Protein AF-A0A8B6CRJ7-F1 (afdb_monomer_lite)

InterPro domains:
  IPR004827 Basic-leucine zipper domain [PF07716] (28-68)
  IPR039250 CREBL2/REPTOR-BP [PTHR21051] (5-100)
  IPR046347 Basic-leucine zipper domain superfamily [SSF57959] (25-74)

Structure (mmCIF, N/CA/C/O backbone):
data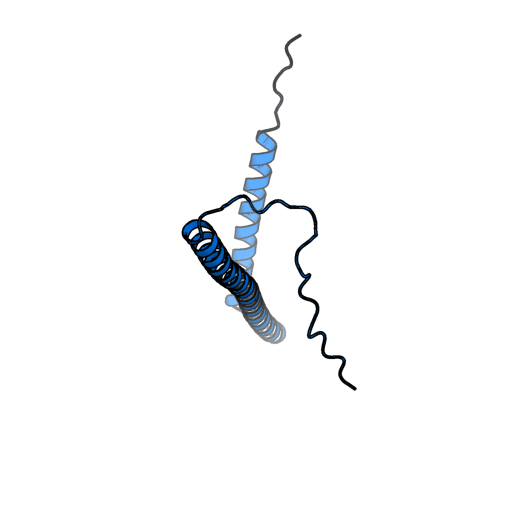_AF-A0A8B6CRJ7-F1
#
_entry.id   AF-A0A8B6CRJ7-F1
#
loop_
_atom_site.group_PDB
_atom_site.id
_atom_site.type_symbol
_atom_site.label_atom_id
_atom_site.label_alt_id
_atom_site.label_comp_id
_atom_site.label_asym_id
_atom_site.label_entity_id
_atom_site.label_seq_id
_atom_site.pdbx_PDB_ins_code
_atom_site.Cartn_x
_atom_site.Cartn_y
_atom_site.Cartn_z
_atom_site.occupancy
_atom_site.B_iso_or_equiv
_atom_site.auth_seq_id
_atom_site.auth_comp_id
_atom_site.auth_asym_id
_atom_site.auth_atom_id
_atom_site.pdbx_PDB_model_num
ATOM 1 N N . MET A 1 1 ? -16.925 6.011 -32.760 1.00 36.75 1 MET A N 1
ATOM 2 C CA . MET A 1 1 ? -15.976 6.046 -33.893 1.00 36.75 1 MET A CA 1
ATOM 3 C C . MET A 1 1 ? -14.561 6.137 -33.345 1.00 36.75 1 MET A C 1
ATOM 5 O O . MET A 1 1 ? -14.229 7.097 -32.665 1.00 36.75 1 MET A O 1
ATOM 9 N N . THR A 1 2 ? -13.783 5.082 -33.557 1.00 46.16 2 THR A N 1
ATOM 10 C CA . THR A 1 2 ? -12.370 4.922 -33.193 1.00 46.16 2 THR A CA 1
ATOM 11 C C . THR A 1 2 ? -11.471 5.789 -34.071 1.00 46.16 2 THR A C 1
ATOM 13 O O . THR A 1 2 ? -11.595 5.732 -35.292 1.00 46.16 2 THR A O 1
ATOM 16 N N . ILE A 1 3 ? -10.515 6.511 -33.480 1.00 52.84 3 ILE A N 1
ATOM 17 C CA . ILE A 1 3 ? -9.321 6.961 -34.206 1.00 52.84 3 ILE A CA 1
ATOM 18 C C . ILE A 1 3 ? -8.142 6.161 -33.664 1.00 52.84 3 ILE A C 1
ATOM 20 O O . ILE A 1 3 ? -7.553 6.469 -32.629 1.00 52.84 3 ILE A O 1
ATOM 24 N N . ASP A 1 4 ? -7.866 5.082 -34.387 1.00 47.78 4 ASP A N 1
ATOM 25 C CA . ASP A 1 4 ? -6.636 4.313 -34.338 1.00 47.78 4 ASP A CA 1
ATOM 26 C C . ASP A 1 4 ? -5.446 5.252 -34.597 1.00 47.78 4 ASP A C 1
ATOM 28 O O . ASP A 1 4 ? -5.304 5.820 -35.680 1.00 47.78 4 ASP A O 1
ATOM 32 N N . ARG A 1 5 ? -4.595 5.453 -33.584 1.00 53.44 5 ARG A N 1
ATOM 33 C CA . ARG A 1 5 ? -3.337 6.209 -33.711 1.00 53.44 5 ARG A CA 1
ATOM 34 C C . ARG A 1 5 ? -2.171 5.294 -34.091 1.00 53.44 5 ARG A C 1
ATOM 36 O O . ARG A 1 5 ? -1.026 5.535 -33.704 1.00 53.44 5 ARG A O 1
ATOM 43 N N . SER A 1 6 ? -2.462 4.243 -34.850 1.00 52.41 6 SER A N 1
ATOM 44 C CA . SER A 1 6 ? -1.489 3.558 -35.685 1.00 52.41 6 SER A CA 1
ATOM 45 C C . SER A 1 6 ? -0.923 4.532 -36.727 1.00 52.41 6 SER A C 1
ATOM 47 O O . SER A 1 6 ? -1.634 5.342 -37.313 1.00 52.41 6 SER A O 1
ATOM 49 N N . LEU A 1 7 ? 0.388 4.424 -36.959 1.00 54.81 7 LEU A N 1
ATOM 50 C CA . LEU A 1 7 ? 1.177 5.119 -37.985 1.00 54.81 7 LEU A CA 1
ATOM 51 C C . LEU A 1 7 ? 1.518 6.592 -37.717 1.00 54.81 7 LEU A C 1
ATOM 53 O O . LEU A 1 7 ? 0.874 7.522 -38.191 1.00 54.81 7 LEU A O 1
ATOM 57 N N . ARG A 1 8 ? 2.693 6.790 -37.113 1.00 49.81 8 ARG A N 1
ATOM 58 C CA . ARG A 1 8 ? 3.741 7.652 -37.692 1.00 49.81 8 ARG A CA 1
ATOM 59 C C . ARG A 1 8 ? 5.087 7.287 -37.065 1.00 49.81 8 ARG A C 1
ATOM 61 O O . ARG A 1 8 ? 5.553 7.904 -36.114 1.00 49.81 8 ARG A O 1
ATOM 68 N N . ARG A 1 9 ? 5.720 6.238 -37.601 1.00 57.34 9 ARG A N 1
ATOM 69 C CA . ARG A 1 9 ? 7.170 6.055 -37.445 1.00 57.34 9 ARG A CA 1
ATOM 70 C C . ARG A 1 9 ? 7.838 7.219 -38.187 1.00 57.34 9 ARG A C 1
ATOM 72 O O . ARG A 1 9 ? 7.595 7.335 -39.386 1.00 57.34 9 ARG A O 1
ATOM 79 N N . PRO A 1 10 ? 8.665 8.064 -37.549 1.00 54.03 10 PRO A N 1
ATOM 80 C CA . PRO A 1 10 ? 9.417 9.069 -38.283 1.00 54.03 10 PRO A CA 1
ATOM 81 C C . PRO A 1 10 ? 10.448 8.344 -39.150 1.00 54.03 10 PRO A C 1
ATOM 83 O O . PRO A 1 10 ? 11.430 7.787 -38.654 1.00 54.03 10 PRO A O 1
ATOM 86 N N . SER A 1 11 ? 10.197 8.303 -40.455 1.00 58.19 11 SER A N 1
ATOM 87 C CA . SER A 1 11 ? 11.202 7.953 -41.449 1.00 58.19 11 SER A CA 1
ATOM 88 C C . SER A 1 11 ? 12.403 8.888 -41.275 1.00 58.19 11 SER A C 1
ATOM 90 O O . SER A 1 11 ? 12.238 10.100 -41.170 1.00 58.19 11 SER A O 1
ATOM 92 N N . LYS A 1 12 ? 13.595 8.285 -41.173 1.00 58.88 12 LYS A N 1
ATOM 93 C CA . LYS A 1 12 ? 14.942 8.885 -41.104 1.00 58.88 12 LYS A CA 1
ATOM 94 C C . LYS A 1 12 ? 15.003 10.388 -41.428 1.00 58.88 12 LYS A C 1
ATOM 96 O O . LYS A 1 12 ? 14.760 10.789 -42.560 1.00 58.88 12 LYS A O 1
ATOM 101 N N . ARG A 1 13 ? 15.450 11.189 -40.450 1.00 61.66 13 ARG A N 1
ATOM 102 C CA . ARG A 1 13 ? 15.858 12.588 -40.664 1.00 61.66 13 ARG A CA 1
ATOM 103 C C . ARG A 1 13 ? 16.920 12.658 -41.780 1.00 61.66 13 ARG A C 1
ATOM 105 O O . ARG A 1 13 ? 17.930 11.953 -41.663 1.00 61.66 13 ARG A O 1
ATOM 112 N N . PRO A 1 14 ? 16.730 13.481 -42.825 1.00 54.03 14 PRO A N 1
ATOM 113 C CA . PRO A 1 14 ? 17.709 13.638 -43.890 1.00 54.03 14 PRO A CA 1
ATOM 114 C C . PRO A 1 14 ? 18.894 14.446 -43.346 1.00 54.03 14 PRO A C 1
ATOM 116 O O . PRO A 1 14 ? 18.705 15.492 -42.735 1.00 54.03 14 PRO A O 1
ATOM 119 N N . GLY A 1 15 ? 20.114 13.928 -43.503 1.00 58.12 15 GLY A N 1
ATOM 120 C CA . GLY A 1 15 ? 21.347 14.668 -43.192 1.00 58.12 15 GLY A CA 1
ATOM 121 C C . GLY A 1 15 ? 22.324 13.993 -42.228 1.00 58.12 15 GLY A C 1
ATOM 122 O O . GLY A 1 15 ? 23.487 14.385 -42.175 1.00 58.12 15 GLY A O 1
ATOM 123 N N . ARG A 1 16 ? 21.939 12.932 -41.506 1.00 60.84 16 ARG A N 1
ATOM 124 C CA . ARG A 1 16 ? 22.915 12.196 -40.686 1.00 60.84 16 ARG A CA 1
ATOM 125 C C . ARG A 1 16 ? 23.602 11.136 -41.538 1.00 60.84 16 ARG A C 1
ATOM 127 O O . ARG A 1 16 ? 23.016 10.083 -41.784 1.00 60.84 16 ARG A O 1
ATOM 134 N N . ARG A 1 17 ? 24.849 11.396 -41.955 1.00 54.62 17 ARG A N 1
ATOM 135 C CA . ARG A 1 17 ? 25.742 10.366 -42.508 1.00 54.62 17 ARG A CA 1
ATOM 136 C C . ARG A 1 17 ? 25.711 9.184 -41.542 1.00 54.62 17 ARG A C 1
ATOM 138 O O . ARG A 1 17 ? 26.191 9.288 -40.413 1.00 54.62 17 ARG A O 1
ATOM 145 N N . THR A 1 18 ? 25.098 8.071 -41.939 1.00 62.03 18 THR A N 1
ATOM 146 C CA . THR A 1 18 ? 25.321 6.815 -41.238 1.00 62.03 18 THR A CA 1
ATOM 147 C C . THR A 1 18 ? 26.770 6.469 -41.515 1.00 62.03 18 THR A C 1
ATOM 149 O O . THR A 1 18 ? 27.071 5.863 -42.541 1.00 62.03 18 THR A O 1
ATOM 152 N N . ALA A 1 19 ? 27.667 6.878 -40.613 1.00 63.91 19 ALA A N 1
ATOM 153 C CA . ALA A 1 19 ? 28.951 6.214 -40.478 1.00 63.91 19 ALA A CA 1
ATOM 154 C C . ALA A 1 19 ? 28.672 4.708 -40.535 1.00 63.91 19 ALA A C 1
ATOM 156 O O . ALA A 1 19 ? 27.618 4.262 -40.052 1.00 63.91 19 ALA A O 1
ATOM 157 N N . LYS A 1 20 ? 29.552 3.956 -41.198 1.00 64.25 20 LYS A N 1
ATOM 158 C CA . LYS A 1 20 ? 29.496 2.496 -41.296 1.00 64.25 20 LYS A CA 1
ATOM 159 C C . LYS A 1 20 ? 29.638 1.914 -39.882 1.00 64.25 20 LYS A C 1
ATOM 161 O O . LYS A 1 20 ? 30.688 1.441 -39.495 1.00 64.25 20 LYS A O 1
ATOM 166 N N . VAL A 1 21 ? 28.601 2.061 -39.064 1.00 66.31 21 VAL A N 1
ATOM 167 C CA . VAL A 1 21 ? 28.489 1.429 -37.761 1.00 66.31 21 VAL A CA 1
ATOM 168 C C . VAL A 1 21 ? 28.202 -0.015 -38.089 1.00 66.31 21 VAL A C 1
ATOM 170 O O . VAL A 1 21 ? 27.177 -0.300 -38.726 1.00 66.31 21 VAL A O 1
ATOM 173 N N . ASP A 1 22 ? 29.122 -0.875 -37.674 1.00 82.56 22 ASP A N 1
ATOM 174 C CA . ASP A 1 22 ? 29.057 -2.303 -37.909 1.00 82.56 22 ASP A CA 1
ATOM 175 C C . ASP A 1 22 ? 27.670 -2.829 -37.558 1.00 82.56 22 ASP A C 1
ATOM 177 O O . ASP A 1 22 ? 27.077 -2.488 -36.526 1.00 82.56 22 ASP A O 1
ATOM 181 N N . VAL A 1 23 ? 27.124 -3.661 -38.442 1.00 85.69 23 VAL A N 1
ATOM 182 C CA . VAL A 1 23 ? 25.787 -4.250 -38.281 1.00 85.69 23 VAL A CA 1
ATOM 183 C C . VAL A 1 23 ? 25.665 -4.938 -36.915 1.00 85.69 23 VAL A C 1
ATOM 185 O O . VAL A 1 23 ? 24.637 -4.805 -36.251 1.00 85.69 23 VAL A O 1
ATOM 188 N N . LYS A 1 24 ? 26.754 -5.560 -36.446 1.00 86.81 24 LYS A N 1
ATOM 189 C CA . LYS A 1 24 ? 26.888 -6.159 -35.112 1.00 86.81 24 LYS A CA 1
ATOM 190 C C . LYS A 1 24 ? 26.644 -5.150 -33.983 1.00 86.81 24 LYS A C 1
ATOM 192 O O . LYS A 1 24 ? 25.865 -5.428 -33.077 1.00 86.81 24 LYS A O 1
ATOM 197 N N . VAL A 1 25 ? 27.228 -3.954 -34.066 1.00 89.94 25 VAL A N 1
AT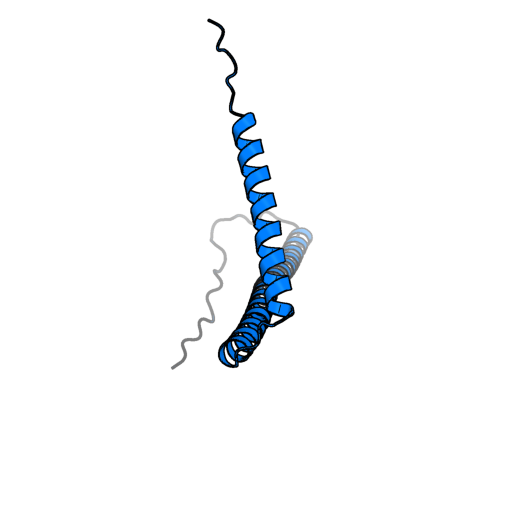OM 198 C CA . VAL A 1 25 ? 27.073 -2.894 -33.054 1.00 89.94 25 VAL A CA 1
ATOM 199 C C . VAL A 1 25 ? 25.641 -2.353 -33.032 1.00 89.94 25 VAL A C 1
ATOM 201 O O . VAL A 1 25 ? 25.073 -2.136 -31.960 1.00 89.94 25 VAL A O 1
ATOM 204 N N . LYS A 1 26 ? 25.004 -2.175 -34.199 1.00 90.38 26 LYS A N 1
ATOM 205 C CA . LYS A 1 26 ? 23.585 -1.768 -34.257 1.00 90.38 26 LYS A CA 1
ATOM 206 C C . LYS A 1 26 ? 22.664 -2.828 -33.656 1.00 90.38 26 LYS A C 1
ATOM 208 O O . LYS A 1 26 ? 21.731 -2.478 -32.931 1.00 90.38 26 LYS A O 1
ATOM 213 N N . LEU A 1 27 ? 22.925 -4.101 -33.954 1.00 92.12 27 LEU A N 1
ATOM 214 C CA . LEU A 1 27 ? 22.139 -5.219 -33.446 1.00 92.12 27 LEU A CA 1
ATOM 215 C C . LEU A 1 27 ? 22.254 -5.327 -31.921 1.00 92.12 27 LEU A C 1
ATOM 217 O O . LEU A 1 27 ? 21.230 -5.421 -31.244 1.00 92.12 27 LEU A O 1
ATOM 221 N N . GLU A 1 28 ? 23.467 -5.219 -31.375 1.00 94.62 28 GLU A N 1
ATOM 222 C CA . GLU A 1 28 ? 23.684 -5.223 -29.925 1.00 94.62 28 GLU A CA 1
ATOM 223 C C . GLU A 1 28 ? 23.023 -4.030 -29.233 1.00 94.62 28 GLU A C 1
ATOM 225 O O . GLU A 1 28 ? 22.354 -4.209 -28.217 1.00 94.62 28 GLU A O 1
ATOM 230 N N . ARG A 1 29 ? 23.079 -2.828 -29.821 1.00 92.94 29 ARG A N 1
ATOM 231 C CA . ARG A 1 29 ? 22.361 -1.663 -29.282 1.00 92.94 29 ARG A CA 1
ATOM 232 C C . ARG A 1 29 ? 20.846 -1.880 -29.250 1.00 92.94 29 ARG A C 1
ATOM 234 O O . ARG A 1 29 ? 20.208 -1.554 -28.253 1.00 92.94 29 ARG A O 1
ATOM 241 N N . SER A 1 30 ? 20.264 -2.450 -30.308 1.00 94.88 30 SER A N 1
ATOM 242 C CA . SER A 1 30 ? 18.826 -2.753 -30.347 1.00 94.88 30 SER A CA 1
ATOM 243 C C . SER A 1 30 ? 18.434 -3.795 -29.297 1.00 94.88 30 SER A C 1
ATOM 245 O O . SER A 1 30 ? 17.415 -3.641 -28.621 1.00 94.88 30 SER A O 1
ATOM 247 N N . ARG A 1 31 ? 19.245 -4.847 -29.137 1.00 97.44 31 ARG A N 1
ATOM 248 C CA . ARG A 1 31 ? 19.053 -5.874 -28.103 1.00 97.44 31 ARG A CA 1
ATOM 249 C C . ARG A 1 31 ? 19.137 -5.268 -26.707 1.00 97.44 31 ARG A C 1
ATOM 251 O O . ARG A 1 31 ? 18.281 -5.546 -25.870 1.00 97.44 31 ARG A O 1
ATOM 258 N N . GLN A 1 32 ? 20.118 -4.402 -26.480 1.00 97.62 32 GLN A N 1
ATOM 259 C CA . GLN A 1 32 ? 20.315 -3.721 -25.210 1.00 97.62 32 GLN A CA 1
ATOM 260 C C . GLN A 1 32 ? 19.130 -2.819 -24.856 1.00 97.62 32 GLN A C 1
ATOM 262 O O . GLN A 1 32 ? 18.569 -2.956 -23.772 1.00 97.62 32 GLN A O 1
ATOM 267 N N . SER A 1 33 ? 18.657 -1.991 -25.791 1.00 96.56 33 SER A N 1
ATOM 268 C CA . SER A 1 33 ? 17.466 -1.163 -25.565 1.00 96.56 33 SER A CA 1
ATOM 269 C C . SER A 1 33 ? 16.216 -1.999 -25.263 1.00 96.56 33 SER A C 1
ATOM 271 O O . SER A 1 33 ? 15.399 -1.606 -24.428 1.00 96.56 33 SER A O 1
ATOM 273 N N . ALA A 1 34 ? 16.068 -3.173 -25.889 1.00 97.69 34 ALA A N 1
ATOM 274 C CA . ALA A 1 34 ? 14.976 -4.096 -25.583 1.00 97.69 34 ALA A CA 1
ATOM 275 C C . ALA A 1 34 ? 15.096 -4.692 -24.167 1.00 97.69 34 ALA A C 1
ATOM 277 O O . ALA A 1 34 ? 14.096 -4.754 -23.449 1.00 97.69 34 ALA A O 1
ATOM 278 N N . ARG A 1 35 ? 16.306 -5.081 -23.737 1.00 98.19 35 ARG A N 1
ATOM 279 C CA . ARG A 1 35 ? 16.573 -5.545 -22.362 1.00 98.19 35 ARG A CA 1
ATOM 280 C C . ARG A 1 35 ? 16.260 -4.457 -21.338 1.00 98.19 35 ARG A C 1
ATOM 282 O O . ARG A 1 35 ? 15.500 -4.700 -20.407 1.00 98.19 35 ARG A O 1
ATOM 289 N N . GLU A 1 36 ? 16.757 -3.245 -21.557 1.00 97.88 36 GLU A N 1
ATOM 290 C CA . GLU A 1 36 ? 16.503 -2.089 -20.691 1.00 97.88 36 GLU A CA 1
ATOM 291 C C . GLU A 1 36 ? 15.020 -1.723 -20.626 1.00 97.88 36 GLU A C 1
ATOM 293 O O . GLU A 1 36 ? 14.529 -1.294 -19.587 1.00 97.88 36 GLU A O 1
ATOM 298 N N . CYS A 1 37 ? 14.280 -1.869 -21.727 1.00 98.25 37 CYS A N 1
ATOM 299 C CA . CYS A 1 37 ? 12.834 -1.664 -21.727 1.00 98.25 37 CYS A CA 1
ATOM 300 C C . CYS A 1 37 ? 12.130 -2.664 -20.797 1.00 98.25 37 CYS A C 1
ATOM 302 O O . CYS A 1 37 ? 11.303 -2.265 -19.977 1.00 98.25 37 CYS A O 1
ATOM 304 N N . ARG A 1 38 ? 12.507 -3.947 -20.862 1.00 98.25 38 ARG A N 1
ATOM 305 C CA . ARG A 1 38 ? 11.965 -4.987 -19.974 1.00 98.25 38 ARG A CA 1
ATOM 306 C C . ARG A 1 38 ? 12.349 -4.742 -18.515 1.00 98.25 38 ARG A C 1
ATOM 308 O O . ARG A 1 38 ? 11.474 -4.785 -17.657 1.00 98.25 38 ARG A O 1
ATOM 315 N N . ALA A 1 39 ? 13.617 -4.429 -18.248 1.00 98.44 39 ALA A N 1
ATOM 316 C CA . ALA A 1 39 ? 14.105 -4.129 -16.903 1.00 98.44 39 ALA A CA 1
ATOM 317 C C . ALA A 1 39 ? 13.363 -2.932 -16.288 1.00 98.44 39 ALA A C 1
ATOM 319 O O . ALA A 1 39 ? 12.852 -3.028 -15.176 1.00 98.44 39 ALA A O 1
ATOM 320 N N . ARG A 1 40 ? 13.198 -1.841 -17.049 1.00 98.38 40 ARG A N 1
ATOM 321 C CA . ARG A 1 40 ? 12.425 -0.666 -16.615 1.00 98.38 40 ARG A CA 1
ATOM 322 C C . ARG A 1 40 ? 10.963 -0.995 -16.346 1.00 98.38 40 ARG A C 1
ATOM 324 O O . ARG A 1 40 ? 10.414 -0.529 -15.354 1.00 98.38 40 ARG A O 1
ATOM 331 N N . LYS A 1 41 ? 10.328 -1.801 -17.203 1.00 98.69 41 LYS A N 1
ATOM 332 C CA . LYS A 1 41 ? 8.938 -2.230 -17.000 1.00 98.69 41 LYS A CA 1
ATOM 333 C C . LYS A 1 41 ? 8.794 -3.051 -15.716 1.00 98.69 41 LYS A C 1
ATOM 335 O O . LYS A 1 41 ? 7.873 -2.793 -14.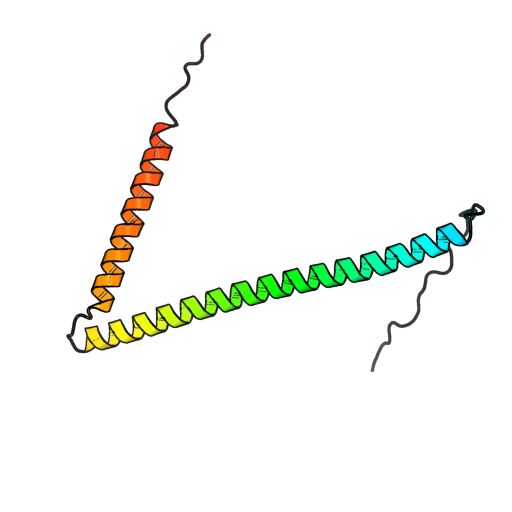953 1.00 98.69 41 LYS A O 1
ATOM 340 N N . LYS A 1 42 ? 9.728 -3.974 -15.460 1.00 98.50 42 LYS A N 1
ATOM 341 C CA . LYS A 1 42 ? 9.759 -4.776 -14.231 1.00 98.50 42 LYS A CA 1
ATOM 342 C C . LYS A 1 42 ? 9.905 -3.892 -12.992 1.00 98.50 42 LYS A C 1
ATOM 344 O O . LYS A 1 42 ? 9.082 -3.996 -12.097 1.00 98.50 42 LYS A O 1
ATOM 349 N N . LEU A 1 43 ? 10.887 -2.988 -12.975 1.00 98.44 43 LEU A N 1
ATOM 350 C CA . LEU A 1 43 ? 11.091 -2.065 -11.851 1.00 98.44 43 LEU A CA 1
ATOM 351 C C . LEU A 1 43 ? 9.873 -1.169 -11.608 1.00 98.44 43 LEU A C 1
ATOM 353 O O . LEU A 1 43 ? 9.485 -0.949 -10.467 1.00 98.44 43 LEU A O 1
ATOM 357 N N . ARG A 1 44 ? 9.236 -0.680 -12.679 1.00 98.44 44 ARG A N 1
ATOM 358 C CA . ARG A 1 44 ? 8.028 0.141 -12.562 1.00 98.44 44 ARG A CA 1
ATOM 359 C C . ARG A 1 44 ? 6.879 -0.624 -11.910 1.00 98.44 44 ARG A C 1
ATOM 361 O O . ARG A 1 44 ? 6.178 -0.047 -11.090 1.00 98.44 44 ARG A O 1
ATOM 368 N N . TYR A 1 45 ? 6.655 -1.874 -12.303 1.00 98.50 45 TYR A N 1
ATOM 369 C CA . TYR A 1 45 ? 5.596 -2.682 -11.701 1.00 98.50 45 TYR A CA 1
ATOM 370 C C . TYR A 1 45 ? 5.924 -3.088 -10.276 1.00 98.50 45 TYR A C 1
ATOM 372 O O . TYR A 1 45 ? 5.053 -2.931 -9.435 1.00 98.50 45 TYR A O 1
ATOM 380 N N . GLN A 1 46 ? 7.176 -3.446 -9.989 1.00 98.62 46 GLN A N 1
ATOM 381 C CA . GLN A 1 46 ? 7.619 -3.709 -8.622 1.00 98.62 46 GLN A CA 1
ATOM 382 C C . GLN A 1 46 ? 7.309 -2.523 -7.701 1.00 98.62 46 GLN A C 1
ATOM 384 O O . GLN A 1 46 ? 6.654 -2.688 -6.686 1.00 98.62 46 GLN A O 1
ATOM 389 N N . TYR A 1 47 ? 7.686 -1.305 -8.101 1.00 98.62 47 TYR A N 1
ATOM 390 C CA . TYR A 1 47 ? 7.399 -0.111 -7.306 1.00 98.62 47 TYR A CA 1
ATOM 391 C C . TYR A 1 47 ? 5.895 0.118 -7.096 1.00 98.62 47 TYR A C 1
ATOM 393 O O . TYR A 1 47 ? 5.465 0.487 -6.008 1.00 98.62 47 TYR A O 1
ATOM 401 N N . LEU A 1 48 ? 5.078 -0.095 -8.132 1.00 98.56 48 LEU A N 1
ATOM 402 C CA . LEU A 1 48 ? 3.625 0.039 -8.008 1.00 98.56 48 LEU A CA 1
ATOM 403 C C . LEU A 1 48 ? 3.032 -1.028 -7.082 1.00 98.56 48 LEU A C 1
ATOM 405 O O . LEU A 1 48 ? 2.159 -0.703 -6.284 1.00 98.56 48 LEU A O 1
ATOM 409 N N . GLU A 1 49 ? 3.515 -2.265 -7.160 1.00 98.44 49 GLU A N 1
ATOM 410 C CA . GLU A 1 49 ? 3.145 -3.350 -6.248 1.00 98.44 49 GLU A CA 1
ATOM 411 C C . GLU A 1 49 ? 3.534 -3.000 -4.805 1.00 98.44 49 GLU A C 1
ATOM 413 O O . GLU A 1 49 ? 2.699 -3.088 -3.908 1.00 98.44 49 GLU A O 1
ATOM 418 N N . ASP A 1 50 ? 4.747 -2.499 -4.571 1.00 98.25 50 ASP A N 1
ATOM 419 C CA . ASP A 1 50 ? 5.217 -2.090 -3.241 1.00 98.25 50 ASP A CA 1
ATOM 420 C C . ASP A 1 50 ? 4.368 -0.935 -2.666 1.00 98.25 50 ASP A C 1
ATOM 422 O O . ASP A 1 50 ? 4.005 -0.921 -1.486 1.00 98.25 50 ASP A O 1
ATOM 426 N N . LEU A 1 51 ? 3.978 0.032 -3.505 1.00 98.38 51 LEU A N 1
ATOM 427 C CA . LEU A 1 51 ? 3.084 1.123 -3.105 1.00 98.38 51 LEU A CA 1
ATOM 428 C C . LEU A 1 51 ? 1.671 0.639 -2.765 1.00 98.38 51 LEU A C 1
ATOM 430 O O . LEU A 1 51 ? 1.060 1.143 -1.825 1.00 98.38 51 LEU A O 1
ATOM 434 N N . VAL A 1 52 ? 1.121 -0.291 -3.544 1.00 98.56 52 VAL A N 1
ATOM 435 C CA . VAL A 1 52 ? -0.224 -0.824 -3.295 1.00 98.56 52 VAL A CA 1
ATOM 436 C C . VAL A 1 52 ? -0.210 -1.676 -2.031 1.00 98.56 52 VAL A C 1
ATOM 438 O O . VAL A 1 52 ? -0.993 -1.423 -1.121 1.00 98.56 52 VAL A O 1
ATOM 441 N N . THR A 1 53 ? 0.741 -2.599 -1.918 1.00 98.44 53 THR A N 1
ATOM 442 C CA . THR A 1 53 ? 0.863 -3.495 -0.761 1.00 98.44 53 THR A CA 1
ATOM 443 C C . THR A 1 53 ? 1.136 -2.743 0.542 1.00 98.44 53 THR A C 1
ATOM 445 O O . THR A 1 53 ? 0.580 -3.099 1.580 1.00 98.44 53 THR A O 1
ATOM 448 N N . SER A 1 54 ? 1.954 -1.685 0.528 1.00 98.19 54 SER A N 1
ATOM 449 C CA . SER A 1 54 ? 2.172 -0.848 1.719 1.00 98.19 54 SER A CA 1
ATOM 450 C C . SER A 1 54 ? 0.896 -0.127 2.157 1.00 98.19 54 SER A C 1
ATOM 452 O O . SER A 1 54 ? 0.574 -0.126 3.347 1.00 98.19 54 SER A O 1
ATOM 454 N N . LYS A 1 55 ? 0.124 0.418 1.210 1.00 98.25 55 LYS A N 1
ATOM 455 C CA . LYS A 1 55 ? -1.176 1.041 1.497 1.00 98.25 55 LYS A CA 1
ATOM 456 C C . LYS A 1 55 ? -2.195 0.038 2.020 1.00 98.25 55 LYS A C 1
ATOM 458 O O . LYS A 1 55 ? -2.865 0.327 3.004 1.00 98.25 55 LYS A O 1
ATOM 463 N N . GLU A 1 56 ? -2.300 -1.135 1.404 1.00 98.31 56 GLU A N 1
ATOM 464 C CA . GLU A 1 56 ? -3.200 -2.198 1.860 1.00 98.31 56 GLU A CA 1
ATOM 465 C C . GLU A 1 56 ? -2.869 -2.618 3.292 1.00 98.31 56 GLU A C 1
ATOM 467 O O . GLU A 1 56 ? -3.761 -2.647 4.136 1.00 98.31 56 GLU A O 1
ATOM 472 N N . LYS A 1 57 ? -1.586 -2.838 3.609 1.00 98.12 57 LYS A N 1
ATOM 473 C CA . LYS A 1 57 ? -1.138 -3.144 4.977 1.00 98.12 57 LYS A CA 1
ATOM 474 C C . LYS A 1 57 ? -1.519 -2.051 5.974 1.00 98.12 57 LYS A C 1
ATOM 476 O O . LYS A 1 57 ? -1.981 -2.373 7.064 1.00 98.12 57 LYS A O 1
ATOM 481 N N . ALA A 1 58 ? -1.345 -0.778 5.618 1.00 98.00 58 ALA A N 1
ATOM 482 C CA . ALA A 1 58 ? -1.751 0.335 6.475 1.00 98.00 58 ALA A CA 1
ATOM 483 C C . ALA A 1 58 ? -3.275 0.360 6.690 1.00 98.00 58 ALA A C 1
ATOM 485 O O . ALA A 1 58 ? -3.735 0.524 7.815 1.00 98.00 58 ALA A O 1
ATOM 486 N N . ILE A 1 59 ? -4.061 0.126 5.636 1.00 97.88 59 ILE A N 1
ATOM 487 C CA . ILE A 1 59 ? -5.526 0.056 5.721 1.00 97.88 59 ILE A CA 1
ATOM 488 C C . ILE A 1 59 ? -5.974 -1.099 6.621 1.00 97.88 59 ILE A C 1
ATOM 490 O O . ILE A 1 59 ? -6.890 -0.912 7.418 1.00 97.88 59 ILE A O 1
ATOM 494 N N . PHE A 1 60 ? -5.357 -2.279 6.505 1.00 98.06 60 PHE A N 1
ATOM 495 C CA . PHE A 1 60 ? -5.681 -3.420 7.363 1.00 98.06 60 PHE A CA 1
ATOM 496 C C . PHE A 1 60 ? -5.399 -3.112 8.835 1.00 98.06 60 PHE A C 1
ATOM 498 O O . PHE A 1 60 ? -6.303 -3.253 9.650 1.00 98.06 60 PHE A O 1
ATOM 505 N N . LYS A 1 61 ? -4.215 -2.573 9.154 1.00 97.12 61 LYS A N 1
ATOM 506 C CA . LYS A 1 61 ? -3.873 -2.159 10.524 1.00 97.12 61 LYS A CA 1
ATOM 507 C C . LYS A 1 61 ? -4.890 -1.176 11.108 1.00 97.12 61 LYS A C 1
ATOM 509 O O . LYS A 1 61 ? -5.440 -1.424 12.174 1.00 97.12 61 LYS A O 1
ATOM 514 N N . LEU A 1 62 ? -5.215 -0.116 10.366 1.00 97.00 62 LEU A N 1
ATOM 515 C CA . LEU A 1 62 ? -6.192 0.883 10.811 1.00 97.00 62 LEU A CA 1
ATOM 516 C C . LEU A 1 62 ? -7.593 0.288 10.995 1.00 97.00 62 LEU A C 1
ATOM 518 O O . LEU A 1 62 ? -8.332 0.687 11.892 1.00 97.00 62 LEU A O 1
ATOM 522 N N . ARG A 1 63 ? -7.987 -0.670 10.149 1.00 97.38 63 ARG A N 1
ATOM 523 C CA . ARG A 1 63 ? -9.269 -1.370 10.296 1.00 97.38 63 ARG A CA 1
ATOM 524 C C . ARG A 1 63 ? -9.313 -2.220 11.557 1.00 97.38 63 ARG A C 1
ATOM 526 O O . ARG A 1 63 ? -10.328 -2.178 12.250 1.00 97.38 63 ARG A O 1
ATOM 533 N N . ASP A 1 64 ? -8.243 -2.947 11.850 1.00 96.06 64 ASP A N 1
ATOM 534 C CA . ASP A 1 64 ? -8.141 -3.775 13.050 1.00 96.06 64 ASP A CA 1
ATOM 535 C C . ASP A 1 64 ? -8.160 -2.902 14.314 1.00 96.06 64 ASP A C 1
ATOM 537 O O . ASP A 1 64 ? -8.909 -3.177 15.254 1.00 96.06 64 ASP A O 1
ATOM 541 N N . GLU A 1 65 ? -7.429 -1.783 14.301 1.00 94.06 65 GLU A N 1
ATOM 542 C CA . GLU A 1 65 ? -7.444 -0.788 15.375 1.00 94.06 65 GLU A CA 1
ATOM 543 C C . GLU A 1 65 ? -8.847 -0.211 15.603 1.00 94.06 65 GLU A C 1
ATOM 545 O O . GLU A 1 65 ? -9.330 -0.199 16.737 1.00 94.06 65 GLU A O 1
ATOM 550 N N . LEU A 1 66 ? -9.539 0.217 14.541 1.00 96.12 66 LEU A N 1
ATOM 551 C CA . LEU A 1 66 ? -10.907 0.737 14.637 1.00 96.12 66 LEU A CA 1
ATOM 552 C C . LEU A 1 66 ? -11.901 -0.318 15.128 1.00 96.12 66 LEU A C 1
ATOM 554 O O . LEU A 1 66 ? -12.796 -0.001 15.913 1.00 96.12 66 LEU A O 1
ATOM 558 N N . ALA A 1 67 ? -11.765 -1.566 14.676 1.00 94.94 67 ALA A N 1
ATOM 559 C CA . ALA A 1 67 ? -12.601 -2.665 15.143 1.00 94.94 67 ALA A CA 1
ATOM 560 C C . ALA A 1 67 ? -12.404 -2.907 16.644 1.00 94.94 67 ALA A C 1
ATOM 562 O O . ALA A 1 67 ? -13.380 -3.121 17.363 1.00 94.94 67 ALA A O 1
ATOM 563 N N . LEU A 1 68 ? -11.164 -2.814 17.127 1.00 91.94 68 LEU A N 1
ATOM 564 C CA . LEU A 1 68 ? -10.857 -2.917 18.546 1.00 91.94 68 LEU A CA 1
ATOM 565 C C . LEU A 1 68 ? -11.437 -1.744 19.345 1.00 91.94 68 LEU A C 1
ATOM 567 O O . LEU A 1 68 ? -12.092 -1.967 20.359 1.00 91.94 68 LEU A O 1
ATOM 571 N N . HIS A 1 69 ? -11.275 -0.506 18.871 1.00 92.12 69 HIS A N 1
ATOM 572 C CA . HIS A 1 69 ? -11.862 0.663 19.533 1.00 92.12 69 HIS A CA 1
ATOM 573 C C . HIS A 1 69 ? -13.386 0.575 19.621 1.00 92.12 69 HIS A C 1
ATOM 575 O O . HIS A 1 69 ? -13.950 0.872 20.666 1.00 92.12 69 HIS A O 1
ATOM 581 N N . ARG A 1 70 ? -14.056 0.089 18.569 1.00 93.50 70 ARG A N 1
ATOM 582 C CA . ARG A 1 70 ? -15.504 -0.158 18.605 1.00 93.50 70 ARG A CA 1
ATOM 583 C C . ARG A 1 70 ? -15.913 -1.145 19.698 1.00 93.50 70 ARG A C 1
ATOM 585 O O . ARG A 1 70 ? -16.927 -0.912 20.346 1.00 93.50 70 ARG A O 1
ATOM 592 N N . LYS A 1 71 ? -15.149 -2.225 19.894 1.00 91.44 71 LYS A N 1
ATOM 593 C CA . LYS A 1 71 ? -15.407 -3.195 20.972 1.00 91.44 71 LYS A CA 1
ATOM 594 C C . LYS A 1 71 ? -15.248 -2.550 22.345 1.00 91.44 71 LYS A C 1
ATOM 596 O O . LYS A 1 71 ? -16.151 -2.664 23.161 1.00 91.44 71 LYS A O 1
ATOM 601 N N . ILE A 1 72 ? -14.162 -1.802 22.548 1.00 90.62 72 ILE A N 1
ATOM 602 C CA . ILE A 1 72 ? -13.915 -1.076 23.800 1.00 90.62 72 ILE A CA 1
ATOM 603 C C . ILE A 1 72 ? -15.057 -0.098 24.091 1.00 90.62 72 ILE A C 1
ATOM 605 O O . ILE A 1 72 ? -15.573 -0.095 25.200 1.00 90.62 72 ILE A O 1
ATOM 609 N N . CYS A 1 73 ? -15.493 0.697 23.107 1.00 91.31 73 CYS A N 1
ATOM 610 C CA . CYS A 1 73 ? -16.624 1.609 23.293 1.00 91.31 73 CYS A CA 1
ATOM 611 C C . CYS A 1 73 ? -17.893 0.860 23.712 1.00 91.31 73 CYS A C 1
ATOM 613 O O . CYS A 1 73 ? -18.530 1.268 24.670 1.00 91.31 73 CYS A O 1
ATOM 615 N N . ALA A 1 74 ? -18.219 -0.260 23.059 1.00 91.19 74 ALA A N 1
ATOM 616 C CA . ALA A 1 74 ? -19.395 -1.052 23.417 1.00 91.19 74 ALA A CA 1
ATOM 617 C C . ALA A 1 74 ? -19.324 -1.611 24.852 1.00 91.19 74 ALA A C 1
ATOM 619 O O . ALA A 1 74 ? -20.330 -1.631 25.558 1.00 91.19 74 ALA A O 1
ATOM 620 N N . GLU A 1 75 ? -18.143 -2.045 25.296 1.00 89.75 75 GLU A N 1
ATOM 621 C CA 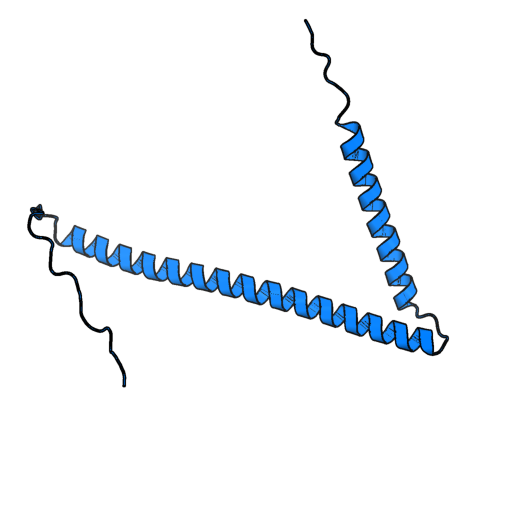. GLU A 1 75 ? -17.918 -2.527 26.663 1.00 89.75 75 GLU A CA 1
ATOM 622 C C . GLU A 1 75 ? -18.026 -1.386 27.685 1.00 89.75 75 GLU A C 1
ATOM 624 O O . GLU A 1 75 ? -18.703 -1.532 28.706 1.00 89.75 75 GLU A O 1
ATOM 629 N N . VAL A 1 76 ? -17.446 -0.224 27.382 1.00 89.81 76 VAL A N 1
ATOM 630 C CA . VAL A 1 76 ? -17.543 0.978 28.223 1.00 89.81 76 VAL A CA 1
ATOM 631 C C . VAL A 1 76 ? -18.989 1.462 28.325 1.00 89.81 76 VAL A C 1
ATOM 633 O O . VAL A 1 76 ? -19.453 1.747 29.428 1.00 89.81 76 VAL A O 1
ATOM 636 N N . ASP A 1 77 ? -19.726 1.481 27.213 1.00 91.31 77 ASP A N 1
ATOM 637 C CA . ASP A 1 77 ? -21.151 1.829 27.177 1.00 91.31 77 ASP A CA 1
ATOM 638 C C . ASP A 1 77 ? -21.992 0.852 28.017 1.00 91.31 77 ASP A C 1
ATOM 640 O O . ASP A 1 77 ? -23.007 1.237 28.598 1.00 91.31 77 ASP A O 1
ATOM 644 N N . SER A 1 78 ? -21.554 -0.407 28.135 1.00 92.06 78 SER A N 1
ATOM 645 C CA . SER A 1 78 ? -22.171 -1.407 29.016 1.00 92.06 78 SER A CA 1
ATOM 646 C C . SER A 1 78 ? -21.752 -1.297 30.492 1.00 92.06 78 SER A C 1
ATOM 648 O O . SER A 1 78 ? -22.246 -2.051 31.330 1.00 92.06 78 SER A O 1
ATOM 650 N N . GLY A 1 79 ? -20.880 -0.341 30.833 1.00 88.00 79 GLY A N 1
ATOM 651 C CA . GLY A 1 79 ? -20.408 -0.082 32.195 1.00 88.00 79 GLY A CA 1
ATOM 652 C C . GLY A 1 79 ? -19.233 -0.956 32.640 1.00 88.00 79 GLY A C 1
ATOM 653 O O . GLY A 1 79 ? -18.868 -0.933 33.815 1.00 88.00 79 GLY A O 1
ATOM 654 N N . THR A 1 80 ? -18.627 -1.718 31.727 1.00 86.12 80 THR A N 1
ATOM 655 C CA . THR A 1 80 ? -17.453 -2.557 32.003 1.00 86.12 80 THR A CA 1
ATOM 656 C C . THR A 1 80 ? -16.193 -1.908 31.446 1.00 86.12 80 THR A C 1
ATOM 658 O O . THR A 1 80 ? -16.122 -1.595 30.260 1.00 86.12 80 THR A O 1
ATOM 661 N N . ILE A 1 81 ? -15.174 -1.722 32.286 1.00 81.25 81 ILE A N 1
ATOM 662 C CA . ILE A 1 81 ? -13.866 -1.253 31.820 1.00 81.25 81 ILE A CA 1
ATOM 663 C C . ILE A 1 81 ? -13.073 -2.470 31.339 1.00 81.25 81 ILE A C 1
ATOM 665 O O . ILE A 1 81 ? -12.751 -3.354 32.130 1.00 81.25 81 ILE A O 1
ATOM 669 N N . SER A 1 82 ? -12.786 -2.512 30.039 1.00 80.38 82 SER A N 1
ATOM 670 C CA . SER A 1 82 ? -12.053 -3.606 29.399 1.00 80.38 82 S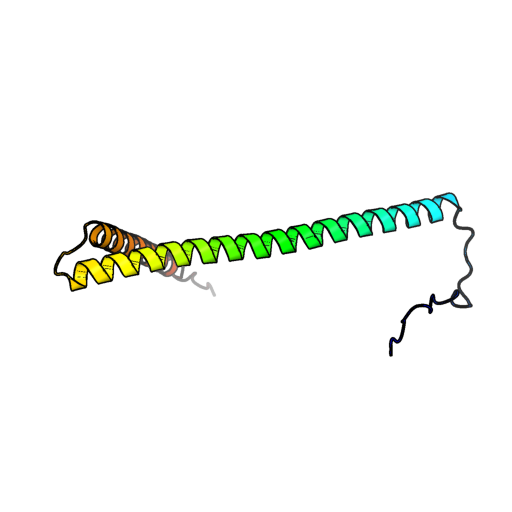ER A CA 1
ATOM 671 C C . SER A 1 82 ? -10.589 -3.645 29.827 1.00 80.38 82 SER A C 1
ATOM 673 O O . SER A 1 82 ? -9.919 -2.613 29.841 1.00 80.38 82 SER A O 1
ATOM 675 N N . GLU A 1 83 ? -10.050 -4.838 30.061 1.00 82.75 83 GLU A N 1
ATOM 676 C CA . GLU A 1 83 ? -8.613 -5.053 30.285 1.00 82.75 83 GLU A CA 1
ATOM 677 C C . GLU A 1 83 ? -7.785 -4.569 29.078 1.00 82.75 83 GLU A C 1
ATOM 679 O O . GLU A 1 83 ? -6.749 -3.924 29.230 1.00 82.75 83 GLU A O 1
ATOM 684 N N . ILE A 1 84 ? -8.336 -4.714 27.869 1.00 83.44 84 ILE A N 1
ATOM 685 C CA . ILE A 1 84 ? -7.706 -4.260 26.622 1.00 83.44 84 ILE A CA 1
ATOM 686 C C . ILE A 1 84 ? -7.604 -2.725 26.553 1.00 83.44 84 ILE A C 1
ATOM 688 O O . ILE A 1 84 ? -6.717 -2.166 25.905 1.00 83.44 84 ILE A O 1
ATOM 692 N N . MET A 1 85 ? -8.520 -2.013 27.216 1.00 85.94 85 MET A N 1
ATOM 693 C CA . MET A 1 85 ? -8.458 -0.555 27.313 1.00 85.94 85 MET A CA 1
ATOM 694 C C . MET A 1 85 ? -7.295 -0.117 28.206 1.00 85.94 85 MET A C 1
ATOM 696 O O . MET A 1 85 ? -6.608 0.843 27.859 1.00 85.94 85 MET A O 1
ATOM 700 N N . PHE A 1 86 ? -7.046 -0.828 29.311 1.00 86.56 86 PHE A N 1
ATOM 701 C CA . PHE A 1 86 ? -5.910 -0.554 30.193 1.00 86.56 86 PHE A CA 1
ATOM 702 C C . PHE A 1 86 ? -4.575 -0.777 29.484 1.00 86.56 86 PHE A C 1
ATOM 704 O O . PHE A 1 86 ? -3.729 0.113 29.523 1.00 86.56 86 PHE A O 1
ATOM 711 N N . GLU A 1 87 ? -4.418 -1.893 28.768 1.00 87.44 87 GLU A N 1
ATOM 712 C CA . GLU A 1 87 ? -3.205 -2.172 27.986 1.00 87.44 87 GLU A CA 1
ATOM 713 C C . GLU A 1 87 ? -2.911 -1.059 26.969 1.00 87.44 87 GLU A C 1
ATOM 715 O O . GLU A 1 87 ? -1.779 -0.590 26.852 1.00 87.44 87 GLU A O 1
ATOM 720 N N . LYS A 1 88 ? -3.941 -0.575 26.260 1.00 86.06 88 LYS A N 1
ATOM 721 C CA . LYS A 1 88 ? -3.780 0.532 25.307 1.00 86.06 88 LYS A CA 1
ATOM 722 C C . LYS A 1 88 ? -3.398 1.848 25.973 1.00 86.06 88 LYS A C 1
ATOM 7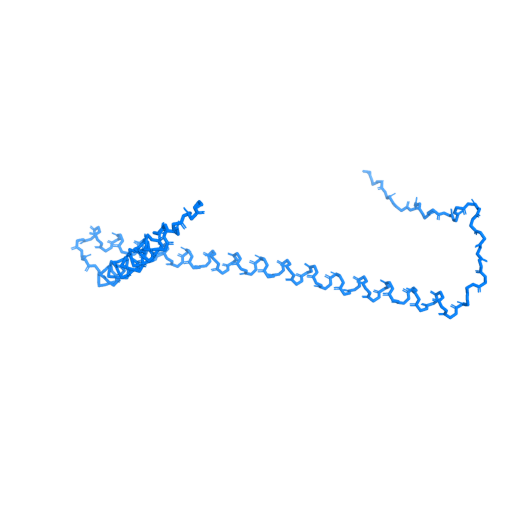24 O O . LYS A 1 88 ? -2.582 2.581 25.424 1.00 86.06 88 LYS A O 1
ATOM 729 N N . LEU A 1 89 ? -4.002 2.173 27.114 1.00 86.31 89 LEU A N 1
ATOM 730 C CA . LEU A 1 89 ? -3.662 3.389 27.852 1.00 86.31 89 LEU A CA 1
ATOM 731 C C . LEU A 1 89 ? -2.224 3.335 28.365 1.00 86.31 89 LEU A C 1
ATOM 733 O O . LEU A 1 89 ? -1.520 4.333 28.263 1.00 86.31 89 LEU A O 1
ATOM 737 N N . GLN A 1 90 ? -1.778 2.176 28.848 1.00 88.38 90 GLN A N 1
ATOM 738 C CA . GLN A 1 90 ? -0.396 1.980 29.269 1.00 88.38 90 GLN A CA 1
ATOM 739 C C . GLN A 1 90 ? 0.579 2.172 28.099 1.00 88.38 90 GLN A C 1
ATOM 741 O O . GLN A 1 90 ? 1.529 2.937 28.228 1.00 88.38 90 GLN A O 1
ATOM 746 N N . ALA A 1 91 ? 0.295 1.576 26.938 1.00 86.88 91 ALA A N 1
ATOM 747 C CA . ALA A 1 91 ? 1.123 1.757 25.745 1.00 86.88 91 ALA A CA 1
ATOM 748 C C . ALA A 1 91 ? 1.221 3.234 25.305 1.00 86.88 91 ALA A C 1
ATOM 750 O O . ALA A 1 91 ? 2.299 3.703 24.957 1.00 86.88 91 ALA A O 1
ATOM 751 N N . ILE A 1 92 ? 0.123 4.000 25.379 1.00 85.06 92 ILE A N 1
ATOM 752 C CA . ILE A 1 92 ? 0.127 5.441 25.054 1.00 85.06 92 ILE A CA 1
ATOM 753 C C . ILE A 1 92 ? 1.003 6.240 26.030 1.00 85.06 92 ILE A C 1
ATOM 755 O O . ILE A 1 92 ? 1.661 7.197 25.622 1.00 85.06 92 ILE A O 1
ATOM 759 N N . VAL A 1 93 ? 0.999 5.875 27.315 1.00 86.88 93 VAL A N 1
ATOM 760 C CA . VAL A 1 93 ? 1.854 6.515 28.324 1.00 86.88 93 VAL A CA 1
ATOM 761 C C . VAL A 1 93 ? 3.330 6.222 28.034 1.00 86.88 93 VAL A C 1
ATOM 763 O O . VAL A 1 93 ? 4.133 7.152 28.024 1.00 86.88 93 VAL A O 1
ATOM 766 N N . GLU A 1 94 ? 3.675 4.973 27.711 1.00 83.50 94 GLU A N 1
ATOM 767 C CA . GLU A 1 94 ? 5.046 4.558 27.374 1.00 83.50 94 GLU A CA 1
ATOM 768 C C . GLU A 1 94 ? 5.581 5.245 26.097 1.00 83.50 94 GLU A C 1
ATOM 770 O O . GLU A 1 94 ? 6.741 5.664 26.053 1.00 83.50 94 GLU A O 1
ATOM 775 N N . ASP A 1 95 ? 4.735 5.431 25.076 1.00 75.56 95 ASP A N 1
ATOM 776 C CA . ASP A 1 95 ? 5.098 6.145 23.842 1.00 75.56 95 ASP A CA 1
ATOM 777 C C . ASP A 1 95 ? 5.356 7.648 24.092 1.00 75.56 95 ASP A C 1
ATOM 779 O O . ASP A 1 95 ? 6.245 8.247 23.476 1.00 75.56 95 ASP A O 1
ATOM 783 N N . HIS A 1 96 ? 4.621 8.274 25.019 1.00 71.50 96 HIS A N 1
ATOM 784 C CA . HIS A 1 96 ? 4.825 9.680 25.386 1.00 71.50 96 HIS A CA 1
ATOM 785 C C . HIS A 1 96 ? 6.159 9.910 26.114 1.00 71.50 96 HIS A C 1
ATOM 787 O O . HIS A 1 96 ? 6.866 10.875 25.810 1.00 71.50 96 HIS A O 1
ATOM 793 N N . GLU A 1 97 ? 6.565 8.995 26.996 1.00 61.59 97 GLU A N 1
ATOM 794 C CA . GLU A 1 97 ? 7.848 9.081 27.711 1.00 61.59 97 GLU A CA 1
ATOM 795 C C . GLU A 1 97 ? 9.062 9.039 26.756 1.00 61.59 97 GLU A C 1
ATOM 797 O O . GLU A 1 97 ? 10.099 9.669 26.998 1.00 61.59 97 GLU A O 1
ATOM 802 N N . GLN A 1 98 ? 8.937 8.364 25.611 1.00 58.91 98 GLN A N 1
ATOM 803 C CA . GLN A 1 98 ? 9.982 8.331 24.580 1.00 58.91 98 GLN A CA 1
ATOM 804 C C . GLN A 1 98 ? 10.072 9.637 23.778 1.00 58.91 98 GLN A C 1
ATOM 806 O O . GLN A 1 98 ? 11.163 10.040 23.367 1.00 58.91 98 GLN A O 1
ATOM 811 N N . THR A 1 99 ? 8.957 10.346 23.587 1.00 57.69 99 THR A N 1
ATOM 812 C CA . THR A 1 99 ? 8.977 11.661 22.923 1.00 57.69 99 THR A CA 1
ATOM 813 C C . THR A 1 99 ? 9.591 12.751 23.801 1.00 57.69 99 THR A C 1
ATOM 815 O O . THR A 1 99 ? 10.375 13.562 23.306 1.00 57.69 99 THR A O 1
ATOM 818 N N . ASP A 1 100 ? 9.350 12.708 25.114 1.00 58.41 100 ASP A N 1
ATOM 819 C CA . ASP A 1 100 ? 9.916 13.673 26.063 1.00 58.41 100 ASP A CA 1
ATOM 820 C C . ASP A 1 100 ? 11.438 13.491 26.244 1.00 58.41 100 ASP A C 1
ATOM 822 O O . ASP A 1 100 ? 12.190 14.462 26.396 1.00 58.41 100 ASP A O 1
ATOM 826 N N . THR A 1 101 ? 11.933 12.251 26.168 1.00 56.91 101 THR A N 1
ATOM 827 C CA . THR A 1 101 ? 13.379 11.952 26.191 1.00 56.91 101 THR A CA 1
ATOM 828 C C . THR A 1 101 ? 14.093 12.357 24.893 1.00 56.91 101 THR A C 1
ATOM 830 O O . THR A 1 101 ? 15.225 12.845 24.936 1.00 56.91 101 THR A O 1
ATOM 833 N N . PHE A 1 102 ? 13.435 12.248 23.735 1.00 57.12 102 PHE A N 1
ATOM 834 C CA . PHE A 1 102 ? 13.984 12.726 22.460 1.00 57.12 102 PHE A CA 1
ATOM 835 C C . PHE A 1 102 ? 14.049 14.266 22.393 1.00 57.12 102 PHE A C 1
ATOM 837 O O . PHE A 1 102 ? 15.074 14.836 22.006 1.00 57.12 102 PHE A O 1
ATOM 844 N N . ASP A 1 103 ? 13.000 14.950 22.859 1.00 58.59 103 ASP A N 1
ATOM 845 C CA . ASP A 1 103 ? 12.923 16.418 22.895 1.00 58.59 103 ASP A CA 1
ATOM 846 C C . ASP A 1 103 ? 13.880 17.057 23.914 1.00 58.59 103 ASP A C 1
ATOM 848 O O . ASP A 1 103 ? 14.314 18.200 23.736 1.00 58.59 103 ASP A O 1
ATOM 852 N N . THR A 1 104 ? 14.224 16.355 24.996 1.00 60.09 104 THR A N 1
ATOM 853 C CA . THR A 1 104 ? 15.232 16.823 25.963 1.00 60.09 104 THR A CA 1
ATOM 854 C C . THR A 1 104 ? 16.655 16.687 25.424 1.00 60.09 104 THR A C 1
ATOM 856 O O . THR A 1 104 ? 17.464 17.588 25.649 1.00 60.09 104 THR A O 1
ATOM 859 N N . CYS A 1 105 ? 16.946 15.637 24.650 1.00 55.50 105 CYS A N 1
ATOM 860 C CA . CYS A 1 105 ? 18.247 15.426 24.011 1.00 55.50 105 CYS A CA 1
ATOM 861 C C . CYS A 1 105 ? 18.547 16.476 22.920 1.00 55.50 105 CYS A C 1
ATOM 863 O O . CYS A 1 105 ? 19.629 17.056 22.905 1.00 55.50 105 CYS A O 1
ATOM 865 N N . LEU A 1 106 ? 17.571 16.840 22.077 1.00 58.22 106 LEU A N 1
ATOM 866 C CA . LEU A 1 106 ? 17.760 17.905 21.074 1.00 58.22 106 LEU A CA 1
ATOM 867 C C . LEU A 1 106 ? 17.987 19.298 21.695 1.00 58.22 106 LEU A C 1
ATOM 869 O O . LEU A 1 106 ? 18.623 20.160 21.087 1.00 58.22 106 LEU A O 1
ATOM 873 N N . LYS A 1 107 ? 17.491 19.537 22.917 1.00 55.00 107 LYS A N 1
ATOM 874 C CA . LYS A 1 107 ? 17.687 20.806 23.641 1.00 55.00 107 LYS A CA 1
ATOM 875 C C . LYS A 1 107 ? 19.080 20.933 24.268 1.00 55.00 107 LYS A C 1
ATOM 877 O O . LYS A 1 107 ? 19.499 22.057 24.551 1.00 55.00 107 LYS A O 1
ATOM 882 N N . THR A 1 108 ? 19.808 19.836 24.491 1.00 56.78 108 THR A N 1
ATOM 883 C CA . THR A 1 108 ? 21.170 19.893 25.051 1.00 56.78 108 THR A CA 1
ATOM 884 C C . THR A 1 108 ? 22.244 20.214 24.012 1.00 56.78 108 THR A C 1
ATOM 886 O O . THR A 1 108 ? 23.262 20.795 24.384 1.00 56.78 108 THR A O 1
ATOM 889 N N . ASP A 1 109 ? 21.982 19.961 22.727 1.00 55.47 109 ASP A N 1
ATOM 890 C CA . ASP A 1 109 ? 22.972 20.095 21.645 1.00 55.47 109 ASP A CA 1
ATOM 891 C C . ASP A 1 109 ? 23.060 21.512 21.028 1.00 55.47 109 ASP A C 1
ATOM 893 O O . ASP A 1 109 ? 23.890 21.762 20.160 1.00 55.47 109 ASP A O 1
ATOM 897 N N . ILE A 1 110 ? 22.248 22.477 21.489 1.00 58.19 110 ILE A N 1
ATOM 898 C CA . ILE A 1 110 ? 22.229 23.870 20.975 1.00 58.19 110 ILE A CA 1
ATOM 899 C C . ILE A 1 110 ? 23.081 24.836 21.838 1.00 58.19 110 ILE A C 1
ATOM 901 O O . ILE A 1 110 ? 23.147 26.038 21.576 1.00 58.19 110 ILE A O 1
ATOM 905 N N . LYS A 1 111 ? 23.794 24.359 22.868 1.00 55.69 111 LYS A N 1
ATOM 906 C CA . LYS A 1 111 ? 24.646 25.230 23.705 1.00 55.69 111 LYS A CA 1
ATOM 907 C C . LYS A 1 111 ? 25.969 25.601 23.008 1.00 55.69 111 LYS A C 1
ATOM 909 O O . LYS A 1 111 ? 26.991 24.974 23.235 1.00 55.69 111 LYS A O 1
ATOM 914 N N . THR A 1 112 ? 25.891 26.660 22.194 1.00 56.66 112 THR A N 1
ATOM 915 C CA . THR A 1 112 ? 26.892 27.720 21.931 1.00 56.66 112 THR A CA 1
ATOM 916 C C . THR A 1 112 ? 28.370 27.314 21.867 1.00 56.66 112 THR A C 1
ATOM 918 O O . THR A 1 112 ? 29.042 27.261 22.897 1.00 56.66 112 THR A O 1
ATOM 921 N N . GLU A 1 113 ? 28.912 27.193 20.652 1.00 55.81 113 GLU A N 1
ATOM 922 C CA . GLU A 1 113 ? 30.346 27.411 20.432 1.00 55.81 113 GLU A CA 1
ATOM 923 C C . GLU A 1 113 ? 30.661 28.912 20.606 1.00 55.81 113 GLU A C 1
ATOM 925 O O . GLU A 1 113 ? 29.968 29.751 20.016 1.00 55.81 113 GLU A O 1
ATOM 930 N N . PRO A 1 114 ? 31.656 29.290 21.427 1.00 62.16 114 PRO A N 1
ATOM 931 C CA . PRO A 1 114 ? 32.090 30.675 21.521 1.00 62.16 114 PRO A CA 1
ATOM 932 C C . PRO A 1 114 ? 32.818 31.078 20.230 1.00 62.16 114 PRO A C 1
ATOM 934 O O . PRO A 1 114 ? 33.784 30.441 19.820 1.00 62.16 114 PRO A O 1
ATOM 937 N N . MET A 1 115 ? 32.338 32.145 19.589 1.00 62.12 115 MET A N 1
ATOM 938 C CA . MET A 1 115 ? 33.050 32.832 18.509 1.00 62.12 115 MET A CA 1
ATOM 939 C C . MET A 1 115 ? 34.236 33.596 19.106 1.00 62.12 115 MET A C 1
ATOM 941 O O . MET A 1 115 ? 34.035 34.628 19.748 1.00 62.12 115 MET A O 1
ATOM 945 N N . ASP A 1 116 ? 35.449 33.088 18.891 1.00 58.66 116 ASP A N 1
ATOM 946 C CA . ASP A 1 116 ? 36.688 33.829 19.145 1.00 58.66 116 ASP A CA 1
ATOM 947 C C . ASP A 1 116 ? 36.867 34.923 18.074 1.00 58.66 116 ASP A C 1
ATOM 949 O O . ASP A 1 116 ? 36.786 34.651 16.872 1.00 58.66 116 ASP A O 1
ATOM 953 N N . TYR A 1 117 ? 37.085 36.161 18.532 1.00 58.94 117 TYR A N 1
ATOM 954 C CA . TYR A 1 117 ? 37.430 37.340 17.723 1.00 58.94 117 TYR A CA 1
ATOM 955 C C . TYR A 1 117 ? 38.941 37.572 17.696 1.00 58.94 117 TYR A C 1
ATOM 957 O O . TYR A 1 117 ? 39.572 37.445 18.770 1.00 58.94 117 TYR A O 1
#

pLDDT: mean 79.76, std 18.15, range [36.75, 98.69]

Sequence (117 aa):
MTIDRSLRRPSKRPGRRTAKVDVKVKLERSRQSARECRARKKLRYQYLEDLVTSKEKAIFKLRDELALHRKICAEVDSGTISEIMFEKLQAIVEDHEQTDTFDTCLKTDIKTEPMDY

Organism: Mytilus galloprovincialis (NCBI:txid29158)

Radius of gyration: 31.67 Å; chains: 1; bounding box: 60×44×76 Å

Secondary structure (DSSP, 8-state):
-------------TT-------HHHHHHHHHHHHHHHHHHHHHHHHHHHHHHHHHHHHHHHHHHHHHHHHHHHHHHHTT---HHHHHHHHHHHHHHHHHHHHHHHHHHTT-------

Foldseek 3Di:
DDDDPPDDDPDDDPDDPPDPPDPVNVVVVVVVVVVVVVVVVVVVVVVVVVVVVVVVVVVVVVVVVVVVVVVQVVCVVVVHHDPVNVVVVVVVVVVVVVVVVVVVVVVVPPPDDDDDD